Protein AF-A0A5C9EPG6-F1 (afdb_monomer_lite)

Structure (mmCIF, N/CA/C/O backbone):
data_AF-A0A5C9EPG6-F1
#
_entry.id   AF-A0A5C9EPG6-F1
#
loop_
_atom_site.group_PDB
_atom_site.id
_atom_site.type_symbol
_atom_site.label_atom_id
_atom_site.label_alt_id
_atom_site.label_comp_id
_atom_site.label_asym_id
_atom_site.label_entity_id
_atom_site.label_seq_id
_atom_site.pdbx_PDB_ins_code
_atom_site.Cartn_x
_atom_site.Cartn_y
_atom_site.Cartn_z
_atom_site.occupancy
_atom_site.B_iso_or_equiv
_atom_site.auth_seq_id
_atom_site.auth_comp_id
_atom_site.auth_asym_id
_atom_site.auth_atom_id
_atom_site.pdbx_PDB_model_num
ATOM 1 N N . MET A 1 1 ? 3.776 -0.665 22.785 1.00 48.41 1 MET A N 1
ATOM 2 C CA . MET A 1 1 ? 4.071 -1.393 21.532 1.00 48.41 1 MET A CA 1
ATOM 3 C C . MET A 1 1 ? 3.287 -0.704 20.421 1.00 48.41 1 MET A C 1
ATOM 5 O O . MET A 1 1 ? 2.079 -0.569 20.578 1.00 48.41 1 MET A O 1
ATOM 9 N N . LYS A 1 2 ? 3.930 -0.128 19.394 1.00 55.19 2 LYS A N 1
ATOM 10 C CA . LYS A 1 2 ? 3.184 0.532 18.307 1.00 55.19 2 LYS A CA 1
ATOM 11 C C . LYS A 1 2 ? 2.569 -0.561 17.427 1.00 55.19 2 LYS A C 1
ATOM 13 O O . LYS A 1 2 ? 3.286 -1.442 16.977 1.00 55.19 2 LYS A O 1
ATOM 18 N N . LEU A 1 3 ? 1.263 -0.489 17.157 1.00 57.62 3 LEU A N 1
ATOM 19 C CA . LEU A 1 3 ? 0.522 -1.423 16.281 1.00 57.62 3 LEU A CA 1
ATOM 20 C C . LEU A 1 3 ? 1.123 -1.568 14.865 1.00 57.62 3 LEU A C 1
ATOM 22 O O . LEU A 1 3 ? 0.799 -2.505 14.148 1.00 57.62 3 LEU A O 1
ATOM 26 N N . GLN A 1 4 ? 1.993 -0.642 14.453 1.00 58.91 4 GLN A N 1
ATOM 27 C CA . GLN A 1 4 ? 2.687 -0.687 13.165 1.00 58.91 4 GLN A CA 1
ATOM 28 C C . GLN A 1 4 ? 3.815 -1.721 13.106 1.00 58.91 4 GLN A C 1
ATOM 30 O O . GLN A 1 4 ? 4.106 -2.200 12.013 1.00 58.91 4 GLN A O 1
ATOM 35 N N . ASP A 1 5 ? 4.415 -2.079 14.246 1.00 62.88 5 ASP A N 1
ATOM 36 C CA . ASP A 1 5 ? 5.565 -2.994 14.303 1.00 62.88 5 ASP A CA 1
ATOM 37 C C . ASP A 1 5 ? 5.147 -4.475 14.226 1.00 62.88 5 ASP A C 1
ATOM 39 O O . ASP A 1 5 ? 5.989 -5.345 14.028 1.00 62.88 5 ASP A O 1
ATOM 43 N N . SER A 1 6 ? 3.847 -4.770 14.357 1.00 70.62 6 SER A N 1
ATOM 44 C CA . SER A 1 6 ? 3.289 -6.127 14.264 1.00 70.62 6 SER A CA 1
ATOM 45 C C . SER A 1 6 ? 2.754 -6.491 12.877 1.00 70.62 6 SER A C 1
ATOM 47 O O . SER A 1 6 ? 2.325 -7.624 12.677 1.00 70.62 6 SER A O 1
ATOM 49 N N . ILE A 1 7 ? 2.737 -5.554 11.923 1.00 83.31 7 ILE A N 1
ATOM 50 C CA . ILE A 1 7 ? 2.208 -5.805 10.578 1.00 83.31 7 ILE A CA 1
ATOM 51 C C . ILE A 1 7 ? 3.320 -6.358 9.690 1.00 83.31 7 ILE A C 1
ATOM 53 O O . ILE A 1 7 ? 4.317 -5.683 9.425 1.00 83.31 7 ILE A O 1
ATOM 57 N N . ASP A 1 8 ? 3.120 -7.567 9.170 1.00 86.50 8 ASP A N 1
ATOM 58 C CA . ASP A 1 8 ? 4.040 -8.161 8.205 1.00 86.50 8 ASP A CA 1
ATOM 59 C C . ASP A 1 8 ? 3.823 -7.598 6.793 1.00 86.50 8 ASP A C 1
ATOM 61 O O . ASP A 1 8 ? 3.156 -8.189 5.944 1.00 86.50 8 ASP A O 1
ATOM 65 N N . TYR A 1 9 ? 4.433 -6.446 6.516 1.00 85.56 9 TYR A N 1
ATOM 66 C CA . TYR A 1 9 ? 4.429 -5.849 5.178 1.00 85.56 9 TYR A CA 1
ATOM 67 C C . TYR A 1 9 ? 5.222 -6.654 4.138 1.00 85.56 9 TYR A C 1
ATOM 69 O O . TYR A 1 9 ? 5.088 -6.375 2.946 1.00 85.56 9 TYR A O 1
ATOM 77 N N . LYS A 1 10 ? 6.078 -7.604 4.550 1.00 85.38 10 LYS A N 1
ATOM 78 C CA . LYS A 1 10 ? 6.853 -8.416 3.600 1.00 85.38 10 LYS A CA 1
ATOM 79 C C . LYS A 1 10 ? 5.962 -9.441 2.907 1.00 85.38 10 LYS A C 1
ATOM 81 O O . LYS A 1 10 ? 6.201 -9.713 1.737 1.00 85.38 10 LYS A O 1
ATOM 86 N N . SER A 1 11 ? 4.913 -9.919 3.579 1.00 87.00 11 SER A N 1
ATOM 87 C CA . SER A 1 11 ? 3.928 -10.854 3.014 1.00 87.00 11 SER A CA 1
ATOM 88 C C . SER A 1 11 ? 3.251 -10.360 1.727 1.00 87.00 11 SER A C 1
ATOM 90 O O . SER A 1 11 ? 2.882 -11.166 0.878 1.00 87.00 11 SER A O 1
ATOM 92 N N . ILE A 1 12 ? 3.112 -9.040 1.559 1.00 88.06 12 ILE A N 1
ATOM 93 C CA . ILE A 1 12 ? 2.473 -8.411 0.390 1.00 88.06 12 ILE A CA 1
ATOM 94 C C . ILE A 1 12 ? 3.473 -7.737 -0.560 1.00 88.06 12 ILE A C 1
ATOM 96 O O . ILE A 1 12 ? 3.064 -7.136 -1.555 1.00 88.06 12 ILE A O 1
ATOM 100 N N . LEU A 1 13 ? 4.772 -7.765 -0.239 1.00 87.62 13 LEU A N 1
ATOM 101 C CA . LEU A 1 13 ? 5.799 -7.121 -1.052 1.00 87.62 13 LEU A CA 1
ATOM 102 C C . LEU A 1 13 ? 6.162 -8.023 -2.231 1.00 87.62 13 LEU A C 1
ATOM 104 O O . LEU A 1 13 ? 7.063 -8.851 -2.144 1.00 87.62 13 LEU A O 1
ATOM 108 N N . ASP A 1 14 ? 5.485 -7.792 -3.344 1.00 87.19 14 ASP A N 1
ATOM 109 C CA . ASP A 1 14 ? 5.718 -8.468 -4.612 1.00 87.19 14 ASP A CA 1
ATOM 110 C C . ASP A 1 14 ? 6.111 -7.416 -5.656 1.00 87.19 14 ASP A C 1
ATOM 112 O O . ASP A 1 14 ? 5.419 -6.419 -5.820 1.00 87.19 14 ASP A O 1
ATOM 116 N N . LEU A 1 15 ? 7.266 -7.563 -6.306 1.00 82.75 15 LEU A N 1
ATOM 117 C CA . LEU A 1 15 ? 7.744 -6.583 -7.291 1.00 82.75 15 LEU A CA 1
ATOM 118 C C . LEU A 1 15 ? 7.170 -6.825 -8.693 1.00 82.75 15 LEU A C 1
ATOM 120 O O . LEU A 1 15 ? 7.319 -5.960 -9.559 1.00 82.75 15 LEU A O 1
ATOM 124 N N . GLU A 1 16 ? 6.493 -7.947 -8.918 1.00 87.50 16 GLU A N 1
ATOM 125 C CA . GLU A 1 16 ? 5.843 -8.253 -10.190 1.00 87.50 16 GLU A CA 1
ATOM 126 C C . GLU A 1 16 ? 4.490 -7.534 -10.294 1.00 87.50 16 GLU A C 1
ATOM 128 O O . GLU A 1 16 ? 4.185 -6.956 -11.339 1.00 87.50 16 GLU A O 1
ATOM 133 N N . ILE A 1 17 ? 3.751 -7.401 -9.185 1.00 90.88 17 ILE A N 1
ATOM 134 C CA . ILE A 1 17 ? 2.443 -6.718 -9.160 1.00 90.88 17 ILE A CA 1
ATOM 135 C C . ILE A 1 17 ? 2.526 -5.210 -9.411 1.00 90.88 17 ILE A C 1
ATOM 137 O O . ILE A 1 17 ?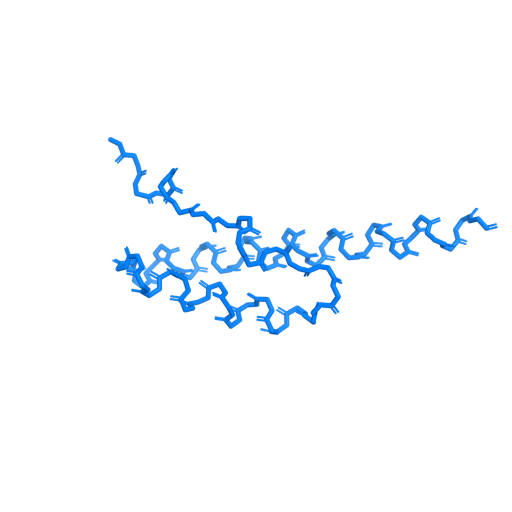 3.504 -4.529 -9.093 1.00 90.88 17 ILE A O 1
ATOM 141 N N . THR A 1 18 ? 1.468 -4.644 -9.969 1.00 92.06 18 THR A N 1
ATOM 142 C CA . THR A 1 18 ? 1.289 -3.207 -10.185 1.00 92.06 18 THR A CA 1
ATOM 143 C C . THR A 1 18 ? 1.201 -2.414 -8.874 1.00 92.06 18 THR A C 1
ATOM 145 O O . THR A 1 18 ? 1.030 -2.954 -7.782 1.00 92.06 18 THR A O 1
ATOM 148 N N . VAL A 1 19 ? 1.343 -1.087 -8.976 1.00 91.00 19 VAL A N 1
ATOM 149 C CA . VAL A 1 19 ? 1.223 -0.181 -7.818 1.00 91.00 19 VAL A CA 1
ATOM 150 C C . VAL A 1 19 ? -0.190 -0.222 -7.226 1.00 91.00 19 VAL A C 1
ATOM 152 O O . VAL A 1 19 ? -0.331 -0.148 -6.006 1.00 91.00 19 VAL A O 1
ATOM 155 N N . ASP A 1 20 ? -1.211 -0.368 -8.071 1.00 92.62 20 ASP A N 1
ATOM 156 C CA . ASP A 1 20 ? -2.607 -0.451 -7.637 1.00 92.62 20 ASP A CA 1
ATOM 157 C C . ASP A 1 20 ? -2.888 -1.780 -6.923 1.00 92.62 20 ASP A C 1
ATOM 159 O O . ASP A 1 20 ? -3.405 -1.769 -5.810 1.00 92.62 20 ASP A O 1
ATOM 163 N N . GLU A 1 21 ? -2.416 -2.910 -7.462 1.00 93.81 21 GLU A N 1
ATOM 164 C CA . GLU A 1 21 ? -2.512 -4.212 -6.779 1.00 93.81 21 GLU A CA 1
ATOM 165 C C . GLU A 1 21 ? -1.794 -4.211 -5.423 1.00 93.81 21 GLU A C 1
ATOM 167 O O . GLU A 1 21 ? -2.302 -4.756 -4.441 1.00 93.81 21 GLU A O 1
ATOM 172 N N . TYR A 1 22 ? -0.617 -3.581 -5.338 1.00 94.69 22 TYR A N 1
ATOM 173 C CA . TYR A 1 22 ? 0.093 -3.430 -4.068 1.00 94.69 22 TYR A CA 1
ATOM 174 C C . TYR A 1 22 ? -0.717 -2.598 -3.068 1.00 94.69 22 TYR A C 1
ATOM 176 O O . TYR A 1 22 ? -0.803 -2.945 -1.887 1.00 94.69 22 TYR A O 1
ATOM 184 N N . ARG A 1 23 ? -1.326 -1.503 -3.534 1.00 93.94 23 ARG A N 1
ATOM 185 C CA . ARG A 1 23 ? -2.164 -0.629 -2.711 1.00 93.94 23 ARG A CA 1
ATOM 186 C C . ARG A 1 23 ? -3.390 -1.368 -2.174 1.00 93.94 23 ARG A C 1
ATOM 188 O O . ARG A 1 23 ? -3.709 -1.185 -1.000 1.00 93.94 23 ARG A O 1
ATOM 195 N N . ASP A 1 24 ? -4.033 -2.197 -2.989 1.00 94.94 24 ASP A N 1
ATOM 196 C CA . ASP A 1 24 ? -5.207 -2.976 -2.586 1.00 94.94 24 ASP A CA 1
ATOM 197 C C . ASP A 1 24 ? -4.836 -4.049 -1.553 1.00 94.94 24 ASP A C 1
ATOM 199 O O . ASP A 1 24 ? -5.423 -4.088 -0.468 1.00 94.94 24 ASP A O 1
ATOM 203 N N . LYS A 1 25 ? -3.770 -4.825 -1.807 1.00 94.56 25 LYS A N 1
ATOM 204 C CA . LYS A 1 25 ? -3.229 -5.797 -0.835 1.00 94.56 25 LYS A CA 1
ATOM 205 C C . LYS A 1 25 ? -2.850 -5.131 0.492 1.00 94.56 25 LYS A C 1
ATOM 207 O O . LYS A 1 25 ? -3.079 -5.692 1.565 1.00 94.56 25 LYS A O 1
ATOM 212 N N . LEU A 1 26 ? -2.280 -3.927 0.435 1.00 94.38 26 LEU A N 1
ATOM 213 C CA . LEU A 1 26 ? -1.936 -3.148 1.620 1.00 94.38 26 LEU A CA 1
ATOM 214 C C . LEU A 1 26 ? -3.179 -2.660 2.374 1.00 94.38 26 LEU A C 1
ATOM 216 O O . LEU A 1 26 ? -3.197 -2.728 3.601 1.00 94.38 26 LEU A O 1
ATOM 220 N N . ASP A 1 27 ? -4.214 -2.176 1.687 1.00 94.19 27 ASP A N 1
ATOM 221 C CA . ASP A 1 27 ? -5.458 -1.746 2.339 1.00 94.19 27 ASP A CA 1
ATOM 222 C C . ASP A 1 27 ? -6.128 -2.920 3.065 1.00 94.19 27 ASP A C 1
ATOM 224 O O . ASP A 1 27 ? -6.561 -2.768 4.210 1.00 94.19 27 ASP A O 1
ATOM 228 N N . ASP A 1 28 ? -6.136 -4.104 2.454 1.00 94.50 28 ASP A N 1
ATOM 229 C CA . ASP A 1 28 ? -6.693 -5.316 3.053 1.00 94.50 28 ASP A CA 1
ATOM 230 C C . ASP A 1 28 ? -5.885 -5.806 4.256 1.00 94.50 28 ASP A C 1
ATOM 232 O O . ASP A 1 28 ? -6.471 -6.088 5.306 1.00 94.50 28 ASP A O 1
ATOM 236 N N . LEU A 1 29 ? -4.552 -5.796 4.177 1.00 93.06 29 LEU A N 1
ATOM 237 C CA . LEU A 1 29 ? -3.688 -6.105 5.320 1.00 93.06 29 LEU A CA 1
ATOM 238 C C . LEU A 1 29 ? -3.952 -5.149 6.496 1.00 93.06 29 LEU A C 1
ATOM 240 O O . LEU A 1 29 ? -4.042 -5.566 7.654 1.00 93.06 29 LEU A O 1
ATOM 244 N N . LEU A 1 30 ? -4.122 -3.856 6.215 1.00 92.31 30 LEU A N 1
ATOM 245 C CA . LEU A 1 30 ? -4.408 -2.852 7.239 1.00 92.31 30 LEU A CA 1
ATOM 246 C C . LEU A 1 30 ? -5.815 -3.012 7.835 1.00 92.31 30 LEU A C 1
ATOM 248 O O . LEU A 1 30 ? -5.990 -2.798 9.038 1.00 92.31 30 LEU A O 1
ATOM 252 N N . LYS A 1 31 ? -6.811 -3.428 7.039 1.00 90.88 31 LYS A N 1
ATOM 253 C CA . LYS A 1 31 ? -8.153 -3.787 7.535 1.00 90.88 31 LYS A CA 1
ATOM 254 C C . LYS A 1 31 ? -8.107 -5.019 8.440 1.00 90.88 31 LYS A C 1
ATOM 256 O O . LYS A 1 31 ? -8.705 -4.985 9.514 1.00 90.88 31 LYS A O 1
ATOM 261 N N . GLN A 1 32 ? -7.379 -6.068 8.050 1.00 91.50 32 GLN A N 1
ATOM 262 C CA . GLN A 1 32 ? -7.215 -7.295 8.845 1.00 91.50 32 GLN A CA 1
ATOM 263 C C . GLN A 1 32 ? -6.584 -7.004 10.212 1.00 91.50 32 GLN A C 1
ATOM 265 O O . GLN A 1 32 ? -7.022 -7.537 11.229 1.00 91.50 32 GLN A O 1
ATOM 270 N N . ASN A 1 33 ? -5.630 -6.072 10.253 1.00 89.12 33 ASN A N 1
ATOM 271 C CA . ASN A 1 33 ? -4.982 -5.610 11.482 1.00 89.12 33 ASN A CA 1
ATOM 272 C C . ASN A 1 33 ? -5.779 -4.528 12.240 1.00 89.12 33 ASN A C 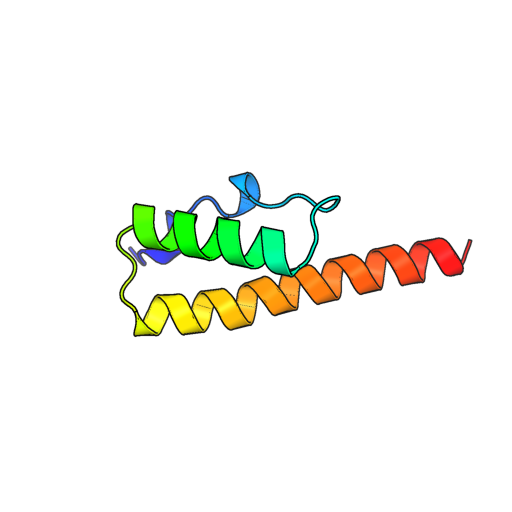1
ATOM 274 O O . ASN A 1 33 ? -5.265 -3.930 13.184 1.00 89.12 33 ASN A O 1
ATOM 278 N N . ARG A 1 34 ? -7.035 -4.264 11.843 1.00 89.06 34 ARG A N 1
ATOM 279 C CA . ARG A 1 34 ? -7.948 -3.290 12.472 1.00 89.06 34 ARG A CA 1
ATOM 280 C C . ARG A 1 34 ? -7.348 -1.886 12.609 1.00 89.06 34 ARG A C 1
ATOM 282 O O . ARG A 1 34 ? -7.632 -1.163 13.565 1.00 89.06 34 ARG 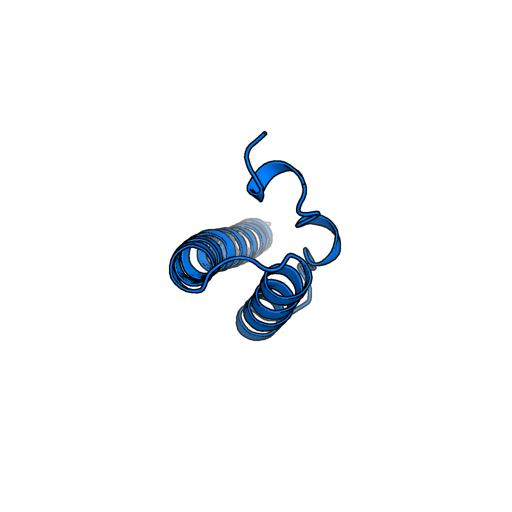A O 1
ATOM 289 N N . ILE A 1 35 ? -6.530 -1.477 11.641 1.00 88.31 35 ILE A N 1
ATOM 290 C CA . ILE A 1 35 ? -5.920 -0.149 11.635 1.00 88.31 35 ILE A CA 1
ATOM 291 C C . ILE A 1 35 ? -6.986 0.909 11.340 1.00 88.31 35 ILE A C 1
ATOM 293 O O . ILE A 1 35 ? -7.728 0.830 10.358 1.00 88.31 35 ILE A O 1
ATOM 297 N N . GLY A 1 36 ? -7.046 1.927 12.201 1.00 90.44 36 GLY A N 1
ATOM 298 C CA . GLY A 1 36 ? -7.985 3.036 12.069 1.00 90.44 36 GLY A CA 1
ATOM 299 C C . GLY A 1 36 ? -7.818 3.796 10.750 1.00 90.44 36 GLY A C 1
ATOM 300 O O . GLY A 1 36 ? -6.722 3.908 10.204 1.00 90.44 36 GLY A O 1
ATOM 301 N N . ILE A 1 37 ? -8.912 4.369 10.244 1.00 89.62 37 ILE A N 1
ATOM 302 C CA . ILE A 1 37 ? -8.992 4.967 8.897 1.00 89.62 37 ILE A CA 1
ATOM 303 C C . ILE A 1 37 ? -7.941 6.072 8.664 1.00 89.62 37 ILE A C 1
ATOM 305 O O . ILE A 1 37 ? -7.435 6.220 7.549 1.00 89.62 37 ILE A O 1
ATOM 309 N N . ALA A 1 38 ? -7.621 6.872 9.686 1.00 91.44 38 ALA A N 1
ATOM 310 C CA . ALA A 1 38 ? -6.619 7.935 9.580 1.00 91.44 38 ALA A CA 1
ATOM 311 C C . ALA A 1 38 ? -5.201 7.366 9.393 1.00 91.44 38 ALA A C 1
ATOM 313 O O . ALA A 1 38 ? -4.517 7.715 8.430 1.00 91.44 38 ALA A O 1
ATOM 314 N N . GLU A 1 39 ? -4.801 6.431 10.258 1.00 89.75 39 GLU A N 1
ATOM 315 C CA . GLU A 1 39 ? -3.497 5.766 10.183 1.00 89.75 39 GLU A CA 1
ATOM 316 C C . GLU A 1 39 ? -3.376 4.940 8.896 1.00 89.75 39 GLU A C 1
ATOM 318 O O . GLU A 1 39 ? -2.366 5.007 8.201 1.00 89.75 39 GLU A O 1
ATOM 323 N N . ARG A 1 40 ? -4.453 4.249 8.502 1.00 91.56 40 ARG A N 1
ATOM 324 C CA . ARG A 1 40 ? -4.520 3.475 7.259 1.00 91.56 40 ARG A CA 1
ATOM 325 C C . ARG A 1 40 ? -4.215 4.338 6.041 1.00 91.56 40 ARG A C 1
ATOM 327 O O . ARG A 1 40 ? -3.381 3.972 5.222 1.00 91.56 40 ARG A O 1
ATOM 334 N N . ARG A 1 41 ? -4.830 5.523 5.941 1.00 93.50 41 ARG A N 1
ATOM 335 C CA . ARG A 1 41 ? -4.571 6.471 4.843 1.00 93.50 41 ARG A CA 1
ATOM 336 C C . ARG A 1 41 ? -3.123 6.957 4.817 1.00 93.50 41 ARG A C 1
ATOM 338 O O . ARG A 1 41 ? -2.567 7.117 3.730 1.00 93.50 41 ARG A O 1
ATOM 345 N N . LYS A 1 42 ? -2.518 7.184 5.985 1.00 93.94 42 LYS A N 1
ATOM 346 C CA . LYS A 1 42 ? -1.109 7.578 6.100 1.00 93.9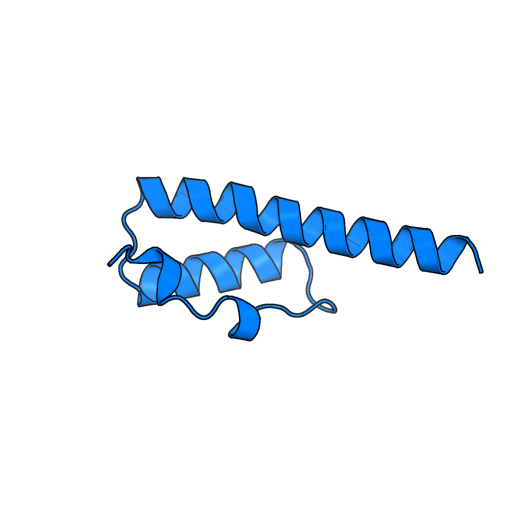4 42 LYS A CA 1
ATOM 347 C C . LYS A 1 42 ? -0.182 6.459 5.618 1.00 93.94 42 LYS A C 1
ATOM 349 O O . LYS A 1 42 ? 0.661 6.712 4.760 1.00 93.94 42 LYS A O 1
ATOM 354 N N . ILE A 1 43 ? -0.392 5.232 6.102 1.00 92.56 43 ILE A N 1
ATOM 355 C CA . ILE A 1 43 ? 0.411 4.063 5.719 1.00 92.56 43 ILE A CA 1
ATOM 356 C C . ILE A 1 43 ? 0.253 3.769 4.225 1.00 92.56 43 ILE A C 1
ATOM 358 O O . ILE A 1 43 ? 1.260 3.603 3.543 1.00 92.56 43 ILE A O 1
ATOM 362 N N . LEU A 1 44 ? -0.977 3.781 3.698 1.00 93.81 44 LEU A N 1
ATOM 363 C CA . LEU A 1 44 ? -1.246 3.586 2.270 1.00 93.81 44 LEU A CA 1
ATOM 364 C C . LEU A 1 44 ? -0.439 4.553 1.411 1.00 93.81 44 LEU A C 1
ATOM 366 O O . LEU A 1 44 ? 0.267 4.117 0.508 1.00 93.81 44 LEU A O 1
ATOM 370 N N . ARG A 1 45 ? -0.498 5.858 1.705 1.00 94.38 45 ARG A N 1
ATOM 371 C CA . ARG A 1 45 ? 0.260 6.865 0.946 1.00 94.38 45 ARG A CA 1
ATOM 372 C C . ARG A 1 45 ? 1.764 6.609 1.010 1.00 94.38 45 ARG A C 1
ATOM 374 O O . ARG A 1 45 ? 2.414 6.589 -0.030 1.00 94.38 45 ARG A O 1
ATOM 381 N N . GLN A 1 46 ? 2.299 6.390 2.210 1.00 94.12 46 GLN A N 1
ATOM 382 C CA . GLN A 1 46 ? 3.733 6.202 2.410 1.00 94.12 46 GLN A CA 1
ATOM 383 C C . GLN A 1 46 ? 4.248 4.938 1.709 1.00 94.12 46 GLN A C 1
ATOM 385 O O . GLN A 1 46 ? 5.174 5.003 0.906 1.00 94.12 46 GLN A O 1
ATOM 390 N N . LYS A 1 47 ? 3.632 3.785 1.977 1.00 93.12 47 LYS A N 1
ATOM 391 C CA . LYS A 1 47 ? 4.093 2.490 1.467 1.00 93.12 47 LYS A CA 1
ATOM 392 C C . LYS A 1 47 ? 3.880 2.337 -0.034 1.00 93.12 47 LYS A C 1
ATOM 394 O O . LYS A 1 47 ? 4.741 1.779 -0.706 1.00 93.12 47 LYS A O 1
ATOM 399 N N . THR A 1 48 ? 2.789 2.878 -0.578 1.00 94.19 48 THR A N 1
ATOM 400 C CA . THR A 1 48 ? 2.568 2.888 -2.035 1.00 94.19 48 THR A CA 1
ATOM 401 C C . THR A 1 48 ? 3.649 3.708 -2.743 1.00 94.19 48 THR A C 1
ATOM 403 O O . THR A 1 48 ? 4.159 3.286 -3.780 1.00 94.19 48 THR A O 1
ATOM 406 N N . GLN A 1 49 ? 4.057 4.846 -2.165 1.00 94.25 49 GLN A N 1
ATOM 407 C CA . GLN A 1 49 ? 5.159 5.642 -2.706 1.00 94.25 49 GLN A CA 1
ATOM 408 C C . GLN A 1 49 ? 6.500 4.897 -2.607 1.00 94.25 49 GLN A C 1
ATOM 410 O O . GLN A 1 49 ? 7.212 4.812 -3.603 1.00 94.25 49 GLN A O 1
ATOM 415 N N . GLU A 1 50 ? 6.807 4.278 -1.460 1.00 93.56 50 GLU A N 1
ATOM 416 C CA . GLU A 1 50 ? 8.008 3.440 -1.294 1.00 93.56 50 GLU A CA 1
ATOM 417 C C . GLU A 1 50 ? 8.062 2.302 -2.334 1.00 93.56 50 GLU A C 1
ATOM 419 O O . GLU A 1 50 ? 9.123 2.007 -2.888 1.00 93.56 50 GLU A O 1
ATOM 424 N N . PHE A 1 51 ? 6.921 1.670 -2.624 1.00 93.12 51 PHE A N 1
ATOM 425 C CA . PHE A 1 51 ? 6.813 0.613 -3.628 1.00 93.12 51 PHE A CA 1
ATOM 426 C C . PHE A 1 51 ? 7.048 1.133 -5.052 1.00 93.12 51 PHE A C 1
ATOM 428 O O . PHE A 1 51 ? 7.839 0.561 -5.807 1.00 93.12 51 PHE A O 1
ATOM 435 N N . LYS A 1 52 ? 6.422 2.262 -5.402 1.00 92.44 52 LYS A N 1
ATOM 436 C CA . LYS A 1 52 ? 6.623 2.934 -6.690 1.00 92.44 52 LYS A CA 1
ATOM 437 C C . LYS A 1 52 ? 8.090 3.313 -6.899 1.00 92.44 52 LYS A C 1
ATOM 439 O O . LYS A 1 52 ? 8.645 3.033 -7.960 1.00 92.44 52 LYS A O 1
ATOM 444 N N . ASP A 1 53 ? 8.732 3.885 -5.884 1.00 92.25 53 ASP A N 1
ATOM 445 C CA . ASP A 1 53 ? 10.138 4.289 -5.950 1.00 92.25 53 ASP A CA 1
ATOM 446 C C . ASP A 1 53 ? 11.066 3.079 -6.119 1.00 92.25 53 ASP A C 1
ATOM 448 O O . ASP A 1 53 ? 12.011 3.134 -6.909 1.00 92.25 53 ASP A O 1
ATOM 452 N N . LYS A 1 54 ? 10.778 1.954 -5.447 1.00 89.25 54 LYS A N 1
ATOM 453 C CA . LYS A 1 54 ? 11.508 0.692 -5.659 1.00 89.25 54 LYS A CA 1
ATOM 454 C C . LYS A 1 54 ? 11.394 0.204 -7.101 1.00 89.25 54 LYS A C 1
ATOM 456 O O . LYS A 1 54 ? 12.422 -0.103 -7.704 1.00 89.25 54 LYS A O 1
ATOM 461 N N . LYS A 1 55 ? 10.186 0.186 -7.677 1.00 87.62 55 LYS A N 1
ATOM 462 C CA . LYS A 1 55 ? 9.983 -0.192 -9.087 1.00 87.62 55 LYS A CA 1
ATOM 463 C C . LYS A 1 55 ? 10.749 0.717 -10.047 1.00 87.62 55 LYS A C 1
ATOM 465 O O . LYS A 1 55 ? 11.379 0.231 -10.984 1.00 87.62 55 LYS A O 1
ATOM 470 N N . LEU A 1 56 ? 10.729 2.027 -9.805 1.00 86.81 56 LEU A N 1
ATOM 471 C CA . LEU A 1 56 ? 11.459 2.993 -10.628 1.00 86.81 56 LEU A CA 1
ATOM 472 C C . LEU A 1 56 ? 12.974 2.772 -10.572 1.00 86.81 56 LEU A C 1
ATOM 474 O O . LEU A 1 56 ? 13.621 2.820 -11.616 1.00 86.81 56 LEU A O 1
ATOM 478 N N . ARG A 1 57 ? 13.536 2.487 -9.391 1.00 86.19 57 ARG A N 1
ATOM 479 C CA . ARG A 1 57 ? 14.973 2.200 -9.235 1.00 86.19 57 ARG A CA 1
ATOM 480 C C . ARG A 1 57 ? 15.393 0.933 -9.974 1.00 86.19 57 ARG A C 1
ATOM 482 O O . ARG A 1 57 ? 16.361 0.979 -10.720 1.00 86.19 57 ARG A O 1
ATOM 489 N N . ILE A 1 58 ? 14.625 -0.150 -9.846 1.00 82.25 58 ILE A N 1
ATOM 490 C 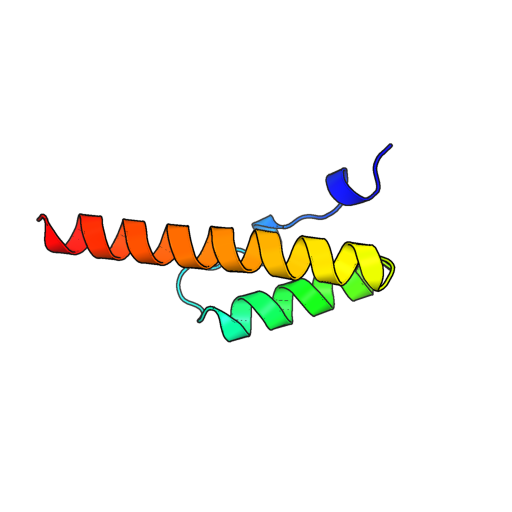CA . ILE A 1 58 ? 14.897 -1.411 -10.557 1.00 82.25 58 ILE A CA 1
ATOM 491 C C . ILE A 1 58 ? 14.894 -1.186 -12.074 1.00 82.25 58 ILE A C 1
ATOM 493 O O . ILE A 1 58 ? 15.819 -1.597 -12.769 1.00 82.25 58 ILE A O 1
ATOM 497 N N . ASN A 1 59 ? 13.895 -0.466 -12.587 1.00 77.38 59 ASN A N 1
ATOM 498 C CA . ASN A 1 59 ? 13.820 -0.140 -14.010 1.00 77.38 59 ASN A CA 1
ATOM 499 C C . ASN A 1 59 ? 14.967 0.771 -14.475 1.00 77.38 59 ASN A C 1
ATOM 501 O O . ASN A 1 59 ? 15.430 0.637 -15.606 1.00 77.38 59 ASN A O 1
ATOM 505 N N . ALA A 1 60 ? 15.423 1.702 -13.635 1.00 78.94 60 ALA A N 1
ATOM 506 C CA . ALA A 1 60 ? 16.554 2.569 -13.951 1.00 78.94 60 ALA A CA 1
ATOM 507 C C . ALA A 1 60 ? 17.880 1.793 -14.002 1.00 78.94 60 ALA A C 1
ATOM 509 O O . ALA A 1 60 ? 18.684 2.037 -14.900 1.00 78.94 60 ALA A O 1
ATOM 510 N N . ASP A 1 61 ? 18.086 0.843 -13.088 1.00 75.12 61 ASP A N 1
ATOM 511 C CA . ASP A 1 61 ? 19.282 -0.006 -13.060 1.00 75.12 61 ASP A CA 1
ATOM 512 C C . ASP A 1 61 ? 19.318 -0.985 -14.241 1.00 75.12 61 ASP A C 1
ATOM 514 O O . ASP A 1 61 ? 20.376 -1.186 -14.837 1.00 75.12 61 ASP A O 1
ATOM 518 N N . LEU A 1 62 ? 18.164 -1.530 -14.646 1.00 69.88 62 LEU A N 1
ATOM 519 C CA . LEU A 1 62 ? 18.048 -2.379 -15.839 1.00 69.88 62 LEU A CA 1
ATOM 520 C C . LEU A 1 62 ? 18.363 -1.631 -17.140 1.00 69.88 62 LEU A C 1
ATOM 522 O O . LEU A 1 62 ? 18.868 -2.237 -18.073 1.00 69.88 62 LEU A O 1
ATOM 526 N N . ARG A 1 63 ? 18.087 -0.323 -17.210 1.00 68.44 63 ARG A N 1
ATOM 527 C CA . ARG A 1 63 ? 18.364 0.510 -18.396 1.00 68.44 63 ARG A CA 1
ATOM 528 C C . ARG A 1 63 ? 19.814 0.988 -18.504 1.00 68.44 63 ARG A C 1
ATOM 530 O O . ARG A 1 63 ? 20.174 1.567 -19.524 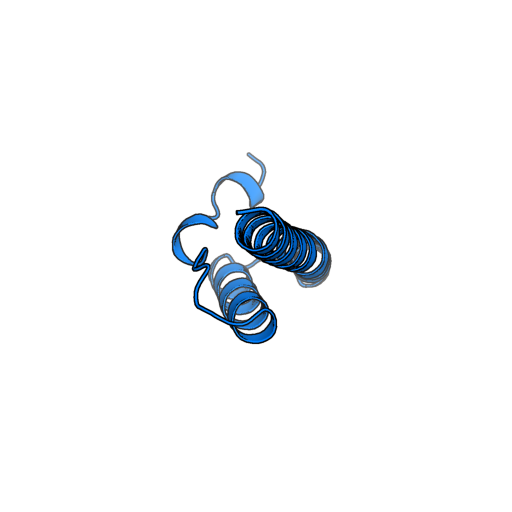1.00 68.44 63 ARG A O 1
ATOM 537 N N . LYS A 1 64 ? 20.617 0.827 -17.448 1.00 65.12 64 LYS A N 1
ATOM 538 C CA . LYS A 1 64 ? 22.039 1.213 -17.417 1.00 65.12 64 LYS A CA 1
ATOM 539 C C . LYS A 1 64 ? 22.994 0.063 -17.759 1.00 65.12 64 LYS A C 1
ATOM 541 O O . LYS A 1 64 ? 24.195 0.310 -17.841 1.00 65.12 64 LYS A O 1
ATOM 546 N N . ARG A 1 65 ? 22.484 -1.161 -17.899 1.00 53.16 65 ARG A N 1
ATOM 547 C CA . ARG A 1 65 ? 23.226 -2.337 -18.369 1.00 53.16 65 ARG A CA 1
ATOM 548 C C . ARG A 1 65 ? 22.947 -2.568 -19.845 1.00 53.16 65 ARG A C 1
ATOM 550 O O . ARG A 1 65 ? 23.879 -3.060 -20.510 1.00 53.16 65 ARG A O 1
#

pLDDT: mean 85.52, std 11.6, range [48.41, 94.94]

Foldseek 3Di:
DPLVVPQDLVVLDDLVDDLVSSLVVLLVSCVVSVPDPVVSVVCSVVVSVVSVVVNVVVVVVVVVD

Sequence (65 aa):
MKLQDSIDYKSILDLEITVDEYRDKLDDLLKQNRIGIAERRKILRQKTQEFKDKKLRINADLRKR

Secondary structure (DSSP, 8-state):
--TTTT--TTTT--SSS-HHHHHHHHHHHHHHTT--HHHHHHHHHHHHHHHHHHHHHHHHHHTT-

Radius of gyration: 13.25 Å; chains: 1; bounding box: 32×19×40 Å